Protein AF-M9REQ7-F1 (afdb_monomer)

Sequence (170 aa):
MMWPSYPINLADNTARPDNSTAQFMAQAIPFERINAVNGWALTPSQIAQNYDVAANKTHAKAPLVASEIGCYLSHIAAWTRIANGDAAGGFVFEDDFLADDTSGATLADLNVAQSDWDMVKLFSFDQSPKAVFETTHGTKRLVVPYRVPTCLIGYGMTKQAAQKLLYSCA

Organism: NCBI:txid391616

Mean predicted aligned error: 4.23 Å

pLDDT: mean 91.57, std 6.37, range [62.41, 98.5]

Nearest PDB structures (foldseek):
  8xlz-assembly1_B  TM=6.627E-01  e=7.578E-09  Aggregatibacter actinomycetemcomitans NUM4039
  8xgx-assembly1_A  TM=6.618E-01  e=2.172E-08  Aggregatibacter actinomycetemcomitans NUM4039
  8xkd-assembly1_B  TM=6.447E-01  e=3.223E-08  Aggregatibacter actinomycetemcomitans NUM4039
  8xc8-assembly1_B  TM=6.600E-01  e=3.929E-07  Aggregatibacter actinomycetemcomitans NUM4039
  4zdq-assembly5_A  TM=3.373E-01  e=9.277E-01  Burkholderia thailandensis E264

Secondary structure (DSSP, 8-state):
-PPPEEEEEETT--HHHHHHHHHHHHTT--B--EEE--GGG--HHHHHHH--HHHHHHHSSSPPPHHHHHHHHHHHHHHHHHHHSSSSEEEEE-TT----TTHHHHHHHH-S--SS-SEEES--S-SS--EEEEEEETTEEEEEESSPPS--SEEEEEHHHHHHHHHHH-

Radius of gyration: 16.5 Å; Cα contacts (8 Å, |Δi|>4)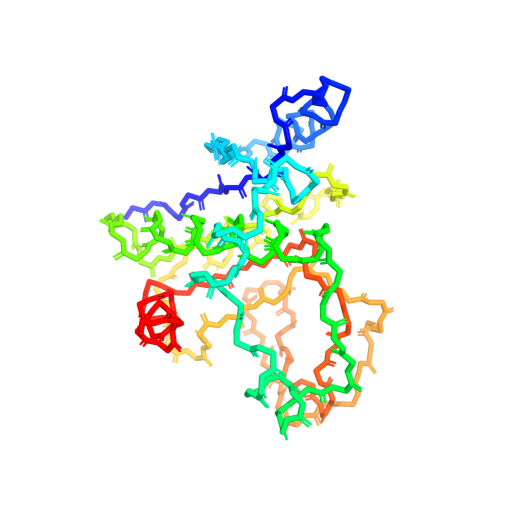: 253; chains: 1; bounding box: 42×36×41 Å

InterPro domains:
  IPR002654 Glycosyl transferase, family 25 [PF01755] (4-166)
  IPR002654 Glycosyl transferase, family 25 [cd06532] (8-114)

Structure (mmCIF, N/CA/C/O backbone):
data_AF-M9REQ7-F1
#
_entry.id   AF-M9REQ7-F1
#
loop_
_atom_site.group_PDB
_atom_site.id
_atom_site.type_symbol
_atom_site.label_atom_id
_atom_site.label_alt_id
_atom_site.label_comp_id
_atom_site.label_asym_id
_atom_site.label_entity_id
_atom_site.label_seq_id
_atom_site.pdbx_PDB_ins_code
_atom_site.Cartn_x
_atom_site.Cartn_y
_atom_site.Cartn_z
_atom_site.occupancy
_atom_site.B_iso_or_equiv
_atom_site.auth_seq_id
_atom_site.auth_comp_id
_atom_site.auth_asym_id
_atom_site.auth_atom_id
_atom_site.pdbx_PDB_model_num
ATOM 1 N N . MET A 1 1 ? -2.287 -7.645 -17.450 1.00 69.06 1 MET A N 1
ATOM 2 C CA . MET A 1 1 ? -2.635 -6.216 -17.291 1.00 69.06 1 MET A CA 1
ATOM 3 C C . MET A 1 1 ? -1.598 -5.562 -16.399 1.00 69.06 1 MET A C 1
ATOM 5 O O . MET A 1 1 ? -1.016 -6.268 -15.582 1.00 69.06 1 MET A O 1
ATOM 9 N N . MET A 1 2 ? -1.364 -4.262 -16.571 1.00 88.94 2 MET A N 1
ATOM 10 C CA . MET A 1 2 ? -0.498 -3.481 -15.686 1.00 88.94 2 MET A CA 1
ATOM 11 C C . MET A 1 2 ? -1.122 -3.369 -14.289 1.00 88.94 2 MET A C 1
ATOM 13 O O . MET A 1 2 ? -2.343 -3.279 -14.168 1.00 88.94 2 MET A O 1
ATOM 17 N N . TRP A 1 3 ? -0.294 -3.411 -13.251 1.00 95.06 3 TRP A N 1
ATOM 18 C CA . TRP A 1 3 ? -0.695 -3.212 -11.866 1.00 95.06 3 TRP A CA 1
ATOM 19 C C . TRP A 1 3 ? -1.178 -1.764 -11.682 1.00 95.06 3 TRP A C 1
ATOM 21 O O . TRP A 1 3 ? -0.460 -0.838 -12.067 1.00 95.06 3 TRP A O 1
ATOM 31 N N . PRO A 1 4 ? -2.385 -1.543 -11.132 1.00 96.50 4 PRO A N 1
ATOM 32 C CA . PRO A 1 4 ? -2.877 -0.208 -10.816 1.00 96.50 4 PRO A CA 1
ATOM 33 C C . PRO A 1 4 ? -2.115 0.406 -9.636 1.00 96.50 4 PRO A C 1
ATOM 35 O O . PRO A 1 4 ? -1.671 -0.305 -8.732 1.00 96.50 4 PRO A O 1
ATOM 38 N N . SER A 1 5 ? -2.021 1.736 -9.629 1.00 97.25 5 SER A N 1
ATOM 39 C CA . SER A 1 5 ? -1.474 2.523 -8.519 1.00 97.25 5 SER A CA 1
ATOM 40 C C . SER A 1 5 ? -2.590 3.278 -7.802 1.00 97.25 5 SER A C 1
ATOM 42 O O . SER A 1 5 ? -3.386 3.963 -8.445 1.00 97.25 5 SER A O 1
ATOM 44 N N . TYR A 1 6 ? -2.628 3.181 -6.476 1.00 97.44 6 TYR A N 1
ATOM 45 C CA . TYR A 1 6 ? -3.688 3.724 -5.632 1.00 97.44 6 TYR A CA 1
ATOM 46 C C . TYR A 1 6 ? -3.137 4.715 -4.598 1.00 97.44 6 TYR A C 1
ATOM 48 O O . TYR A 1 6 ? -2.741 4.294 -3.507 1.00 97.44 6 TYR A O 1
ATOM 56 N N . PRO A 1 7 ? -3.107 6.028 -4.886 1.00 95.94 7 PRO A N 1
ATOM 57 C CA . PRO A 1 7 ? -2.925 7.018 -3.837 1.00 95.94 7 PRO A CA 1
ATOM 58 C C . PRO A 1 7 ? -4.135 7.079 -2.912 1.00 95.94 7 PRO A C 1
ATOM 60 O O . PRO A 1 7 ? -5.284 7.132 -3.360 1.00 95.94 7 PRO A O 1
ATOM 63 N N . ILE A 1 8 ? -3.857 7.110 -1.617 1.00 95.69 8 ILE A N 1
ATOM 64 C CA . ILE A 1 8 ? -4.824 7.279 -0.542 1.00 95.69 8 ILE A CA 1
ATOM 65 C C . ILE A 1 8 ? -4.763 8.739 -0.098 1.00 95.69 8 ILE A C 1
ATOM 67 O O . ILE A 1 8 ? -3.771 9.171 0.478 1.00 95.69 8 ILE A O 1
ATOM 71 N N . ASN A 1 9 ? -5.835 9.499 -0.334 1.00 92.81 9 ASN A N 1
ATOM 72 C CA . ASN A 1 9 ? -5.937 10.889 0.120 1.00 92.81 9 ASN A CA 1
ATOM 73 C C . ASN A 1 9 ? -7.294 11.143 0.783 1.00 92.81 9 ASN A C 1
ATOM 75 O O . ASN A 1 9 ? -8.332 10.695 0.281 1.00 92.81 9 ASN A O 1
ATOM 79 N N . LEU A 1 10 ? -7.310 11.931 1.860 1.00 89.81 10 LEU A N 1
ATOM 80 C CA . LEU A 1 10 ? -8.560 12.445 2.429 1.00 89.81 10 LEU A CA 1
ATOM 81 C C . LEU A 1 10 ? -9.265 13.355 1.419 1.00 89.81 10 LEU A C 1
ATOM 83 O O . LEU A 1 10 ? -8.626 14.194 0.791 1.00 89.81 10 LEU A O 1
ATOM 87 N N . ALA A 1 11 ? -10.585 13.208 1.278 1.00 84.00 11 ALA A N 1
ATOM 88 C CA . ALA A 1 11 ? -11.374 14.017 0.344 1.00 84.00 11 ALA A CA 1
ATOM 89 C C . ALA A 1 11 ? -11.321 15.520 0.671 1.00 84.00 11 ALA A C 1
ATOM 91 O O . ALA A 1 11 ? -11.256 16.343 -0.237 1.00 84.00 11 ALA A O 1
ATOM 92 N N . ASP A 1 12 ? -11.286 15.857 1.961 1.00 79.44 12 ASP A N 1
ATOM 93 C CA . ASP A 1 12 ? -11.314 17.242 2.442 1.00 79.44 12 ASP A CA 1
ATOM 94 C C . ASP A 1 12 ? -9.933 17.919 2.412 1.00 79.44 12 ASP A C 1
ATOM 96 O O . ASP A 1 12 ? -9.810 19.107 2.710 1.00 79.44 12 ASP A O 1
ATOM 100 N N . ASN A 1 13 ? -8.876 17.180 2.064 1.00 76.25 13 ASN A N 1
ATOM 101 C CA . ASN A 1 13 ? -7.540 17.732 1.917 1.00 76.25 13 ASN A CA 1
ATOM 102 C C . ASN A 1 13 ? -7.268 17.974 0.436 1.00 76.25 13 ASN A C 1
ATOM 104 O O . ASN A 1 13 ? -6.964 17.031 -0.279 1.00 76.25 13 ASN A O 1
ATOM 108 N N . THR A 1 14 ? -7.384 19.217 -0.029 1.00 70.56 14 THR A N 1
ATOM 109 C CA . THR A 1 14 ? -7.223 19.552 -1.455 1.00 70.56 14 THR A CA 1
ATOM 110 C C . THR A 1 14 ? -5.770 19.784 -1.870 1.00 70.56 14 THR A C 1
ATOM 112 O O . THR A 1 14 ? -5.419 19.488 -3.005 1.00 70.56 14 THR A O 1
ATOM 115 N N . ALA A 1 15 ? -4.895 20.225 -0.959 1.00 70.50 15 ALA A N 1
ATOM 116 C CA . ALA A 1 15 ? -3.494 20.522 -1.278 1.00 70.50 15 ALA A CA 1
ATOM 117 C C . ALA A 1 15 ? -2.623 19.263 -1.460 1.00 70.50 15 ALA A C 1
ATOM 119 O O . ALA A 1 15 ? -1.670 19.266 -2.236 1.00 70.50 15 ALA A O 1
ATOM 120 N N . ARG A 1 16 ? -2.922 18.171 -0.743 1.00 69.38 16 ARG A N 1
ATOM 121 C CA . ARG A 1 16 ? -2.146 16.921 -0.846 1.00 69.38 16 ARG A CA 1
ATOM 122 C C . ARG A 1 16 ? -2.398 16.118 -2.134 1.00 69.38 16 ARG A C 1
ATOM 124 O O . ARG A 1 16 ? -1.421 15.641 -2.707 1.00 69.38 16 ARG A O 1
ATOM 131 N N . PRO A 1 17 ? -3.637 16.006 -2.649 1.00 69.44 17 PRO A N 1
ATOM 132 C CA . PRO A 1 17 ? -3.915 15.434 -3.962 1.00 69.44 17 PRO A CA 1
ATOM 133 C C . PRO A 1 17 ? -3.167 16.122 -5.103 1.00 69.44 17 PRO A C 1
ATOM 135 O O . PRO A 1 17 ? -2.741 15.425 -6.022 1.00 69.44 17 PRO A O 1
ATOM 138 N N . ASP A 1 18 ? -2.961 17.443 -5.039 1.00 80.38 18 ASP A N 1
ATOM 139 C CA . ASP A 1 18 ? -2.180 18.172 -6.048 1.00 80.38 18 ASP A CA 1
ATOM 140 C C . ASP A 1 18 ? -0.719 17.699 -6.059 1.00 80.38 18 ASP A C 1
ATOM 142 O O . ASP A 1 18 ? -0.167 17.427 -7.127 1.00 80.38 18 ASP A O 1
ATOM 146 N N . ASN A 1 19 ? -0.114 17.500 -4.879 1.00 83.81 19 ASN A N 1
ATOM 147 C CA . ASN A 1 19 ? 1.228 16.922 -4.762 1.00 83.81 19 ASN A CA 1
ATOM 148 C C . ASN A 1 19 ? 1.270 15.485 -5.295 1.00 83.81 19 ASN A C 1
ATOM 150 O O . ASN A 1 19 ? 2.074 15.192 -6.175 1.00 83.81 19 ASN A O 1
ATOM 154 N N . SER A 1 20 ? 0.389 14.595 -4.818 1.00 86.25 20 SER A N 1
ATOM 155 C CA . SER A 1 20 ? 0.352 13.203 -5.289 1.00 86.25 20 SER A CA 1
ATOM 156 C C . SER A 1 20 ? 0.182 13.131 -6.811 1.00 86.25 20 SER A C 1
ATOM 158 O O . SER A 1 20 ? 0.912 12.407 -7.484 1.00 86.25 20 SER A O 1
ATOM 160 N N . THR A 1 21 ? -0.733 13.928 -7.367 1.00 88.38 21 THR A N 1
ATOM 161 C CA . THR A 1 21 ? -0.980 14.001 -8.812 1.00 88.38 21 THR A CA 1
ATOM 162 C C . THR A 1 21 ? 0.266 14.457 -9.562 1.00 88.38 21 THR A C 1
ATOM 164 O O . THR A 1 21 ? 0.660 13.804 -10.527 1.00 88.38 21 THR A O 1
ATOM 167 N N . ALA A 1 22 ? 0.926 15.525 -9.105 1.00 90.50 22 ALA A N 1
ATOM 168 C CA . ALA A 1 22 ? 2.156 16.016 -9.720 1.00 90.50 22 ALA A CA 1
ATOM 169 C C . ALA A 1 22 ? 3.266 14.950 -9.723 1.00 90.50 22 ALA A C 1
ATOM 171 O O . ALA A 1 22 ? 3.909 14.749 -10.753 1.00 90.50 22 ALA A O 1
ATOM 172 N N . GLN A 1 23 ? 3.439 14.224 -8.613 1.00 93.19 23 GLN A N 1
ATOM 173 C CA . GLN A 1 23 ? 4.421 13.142 -8.484 1.00 93.19 23 GLN A CA 1
ATOM 174 C C . GLN A 1 23 ? 4.159 12.004 -9.485 1.00 93.19 23 GLN A C 1
ATOM 176 O O . GLN A 1 23 ? 5.070 11.583 -10.199 1.00 93.19 23 GLN A O 1
ATOM 181 N N . PHE A 1 24 ? 2.913 11.528 -9.600 1.00 92.75 24 PHE A N 1
ATOM 182 C CA . PHE A 1 24 ? 2.575 10.477 -10.569 1.00 92.75 24 PHE A CA 1
ATOM 183 C C . PHE A 1 24 ? 2.705 10.948 -12.018 1.00 92.75 24 PHE A C 1
ATOM 185 O O . PHE A 1 24 ? 3.225 10.209 -12.857 1.00 92.75 24 PHE A O 1
ATOM 192 N N . MET A 1 25 ? 2.262 12.173 -12.321 1.00 92.25 25 MET A N 1
ATOM 193 C CA . MET A 1 25 ? 2.347 12.738 -13.669 1.00 92.25 25 MET A CA 1
ATOM 194 C C . MET A 1 25 ? 3.796 12.917 -14.121 1.00 92.25 25 MET A C 1
ATOM 196 O O . MET A 1 25 ? 4.115 12.561 -15.254 1.00 92.25 25 MET A O 1
ATOM 200 N N . ALA A 1 26 ? 4.680 13.403 -13.242 1.00 92.69 26 ALA A N 1
ATOM 201 C CA . ALA A 1 26 ? 6.105 13.562 -13.537 1.00 92.69 26 ALA A CA 1
ATOM 202 C C . ALA A 1 26 ? 6.7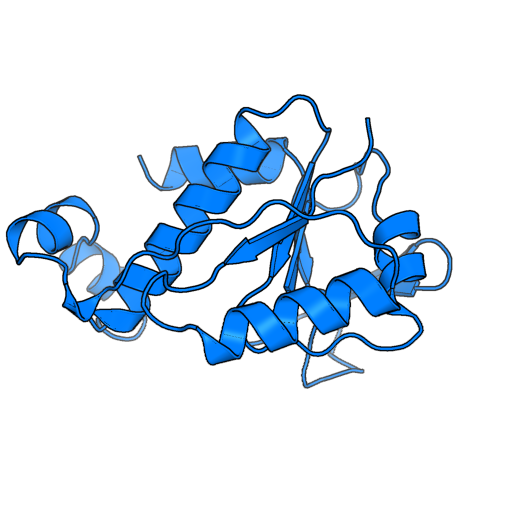82 12.235 -13.924 1.00 92.69 26 ALA A C 1
ATOM 204 O O . ALA A 1 26 ? 7.719 12.229 -14.716 1.00 92.69 26 ALA A O 1
ATOM 205 N N . GLN A 1 27 ? 6.273 11.115 -13.407 1.00 92.62 27 GLN A N 1
ATOM 206 C CA . GLN A 1 27 ? 6.801 9.770 -13.647 1.00 92.62 27 GLN A CA 1
ATOM 207 C C . GLN A 1 27 ? 5.981 8.961 -14.668 1.00 92.62 27 GLN A C 1
ATOM 209 O O . GLN A 1 27 ? 6.250 7.778 -14.867 1.00 92.62 27 GLN A O 1
ATOM 214 N N . ALA A 1 28 ? 4.972 9.575 -15.303 1.00 91.25 28 ALA A N 1
ATOM 215 C CA . ALA A 1 28 ? 4.035 8.922 -16.223 1.00 91.25 28 ALA A CA 1
ATOM 216 C C . ALA A 1 28 ? 3.363 7.655 -15.646 1.00 91.25 28 ALA A C 1
ATOM 218 O O . ALA A 1 28 ? 3.072 6.699 -16.369 1.00 91.25 28 ALA A O 1
ATOM 219 N N . ILE A 1 29 ? 3.102 7.644 -14.338 1.00 90.50 29 ILE A N 1
ATOM 220 C CA . ILE A 1 29 ? 2.463 6.522 -13.648 1.00 90.50 29 ILE A CA 1
ATOM 221 C C . ILE A 1 29 ? 0.942 6.743 -13.666 1.00 90.50 29 ILE A C 1
ATOM 223 O O . ILE A 1 29 ? 0.465 7.722 -13.089 1.00 90.50 29 ILE A O 1
ATOM 227 N N . PRO A 1 30 ? 0.143 5.852 -14.280 1.00 92.06 30 PRO A N 1
ATOM 228 C CA . PRO A 1 30 ? -1.307 5.932 -14.170 1.00 92.06 30 PRO A CA 1
ATOM 229 C C . PRO A 1 30 ? -1.754 5.555 -12.756 1.00 92.06 30 PRO A C 1
ATOM 231 O O . PRO A 1 30 ? -1.222 4.618 -12.155 1.00 92.06 30 PRO A O 1
ATOM 234 N N . PHE A 1 31 ? -2.758 6.261 -12.240 1.00 94.62 31 PHE A N 1
ATOM 235 C CA . PHE A 1 31 ? -3.259 6.051 -10.888 1.00 94.62 31 PHE A CA 1
ATOM 236 C C . PHE A 1 31 ? -4.778 6.225 -10.793 1.00 94.62 31 PHE A C 1
ATOM 238 O O . PHE A 1 31 ? -5.391 6.945 -11.580 1.00 94.62 31 PHE A O 1
ATOM 245 N N . GLU A 1 32 ? -5.375 5.578 -9.795 1.00 95.06 32 GLU A N 1
ATOM 246 C CA . GLU A 1 32 ? -6.769 5.762 -9.393 1.00 95.06 32 GLU A CA 1
ATOM 247 C C . GLU A 1 32 ? -6.808 6.125 -7.908 1.00 95.06 32 GLU A C 1
ATOM 249 O O . GLU A 1 32 ? -6.290 5.401 -7.063 1.00 95.06 32 GLU A O 1
ATOM 254 N N . ARG A 1 33 ? -7.426 7.254 -7.559 1.00 94.62 33 ARG A N 1
ATOM 255 C CA . ARG A 1 33 ? -7.459 7.712 -6.167 1.00 94.62 33 ARG A CA 1
ATOM 256 C C . ARG A 1 33 ? -8.406 6.872 -5.309 1.00 94.62 33 ARG A C 1
ATOM 258 O O . ARG A 1 33 ? -9.561 6.652 -5.671 1.00 94.62 33 ARG A O 1
ATOM 265 N N . ILE A 1 34 ? -7.947 6.516 -4.113 1.00 95.81 34 ILE A N 1
ATOM 266 C CA . ILE A 1 34 ? -8.771 5.999 -3.021 1.00 95.81 34 ILE A CA 1
ATOM 267 C C . ILE A 1 34 ? -9.128 7.158 -2.091 1.00 95.81 34 ILE A C 1
ATOM 269 O O . ILE A 1 34 ? -8.256 7.865 -1.583 1.00 95.81 34 ILE A O 1
ATOM 273 N N . ASN A 1 35 ? -10.429 7.349 -1.856 1.00 95.12 35 ASN A N 1
ATOM 274 C CA . ASN A 1 35 ? -10.902 8.249 -0.809 1.00 95.12 35 ASN A CA 1
ATOM 275 C C . ASN A 1 35 ? -10.520 7.656 0.549 1.00 95.12 35 ASN A C 1
ATOM 277 O O . ASN A 1 35 ? -11.067 6.627 0.945 1.00 95.12 35 ASN A O 1
ATOM 281 N N . ALA A 1 36 ? -9.586 8.299 1.244 1.00 95.25 36 ALA A N 1
ATOM 282 C CA . ALA A 1 36 ? -9.185 7.879 2.575 1.00 95.25 36 ALA A CA 1
ATOM 283 C C . ALA A 1 36 ? -10.334 8.055 3.578 1.00 95.25 36 ALA A C 1
ATOM 285 O O . ALA A 1 36 ? -11.165 8.962 3.463 1.00 95.25 36 ALA A O 1
ATOM 286 N N . VAL A 1 37 ? -10.348 7.199 4.593 1.00 95.94 37 VAL A N 1
ATOM 287 C CA . VAL A 1 37 ? -11.276 7.261 5.717 1.00 95.94 37 VAL A CA 1
ATOM 288 C C . VAL A 1 37 ? -10.764 8.286 6.724 1.00 95.94 37 VAL A C 1
ATOM 290 O O . VAL A 1 37 ? -9.710 8.108 7.336 1.00 95.94 37 VAL A O 1
ATOM 293 N N . ASN A 1 38 ? -11.531 9.357 6.935 1.00 96.00 38 ASN A N 1
ATOM 294 C CA . ASN A 1 38 ? -11.246 10.304 8.007 1.00 96.00 38 ASN A CA 1
ATOM 295 C C . ASN A 1 38 ? -11.569 9.664 9.361 1.00 96.00 38 ASN A C 1
ATOM 297 O O . ASN A 1 38 ? -12.724 9.621 9.781 1.00 96.00 38 ASN A O 1
ATOM 301 N N . GLY A 1 39 ? -10.534 9.198 10.056 1.00 95.62 39 GLY A N 1
ATOM 302 C CA . GLY A 1 39 ? -10.662 8.568 11.366 1.00 95.62 39 GLY A CA 1
ATOM 303 C C . GLY A 1 39 ? -11.393 9.422 12.406 1.00 95.62 39 GLY A C 1
ATOM 304 O O . GLY A 1 39 ? -12.158 8.894 13.206 1.00 95.62 39 GLY A O 1
ATOM 305 N N . TRP A 1 40 ? -11.229 10.748 12.359 1.00 95.06 40 TRP A N 1
ATOM 306 C CA . TRP A 1 40 ? -11.897 11.683 13.274 1.00 95.06 40 TRP A CA 1
ATOM 307 C C . TRP A 1 40 ? -13.394 11.849 13.002 1.00 95.06 40 TRP A C 1
ATOM 309 O O . TRP A 1 40 ? -14.122 12.318 13.872 1.00 95.06 40 TRP A O 1
ATOM 319 N N . ALA A 1 41 ? -13.849 11.472 11.806 1.00 95.94 41 ALA A N 1
ATOM 320 C CA . ALA A 1 41 ? -15.257 11.494 11.433 1.00 95.94 41 ALA A CA 1
ATOM 321 C C . ALA A 1 41 ? -15.977 10.172 11.759 1.00 95.94 41 ALA A C 1
ATOM 323 O O . ALA A 1 41 ? -17.191 10.085 11.576 1.00 95.94 41 ALA A O 1
ATOM 324 N N . LEU A 1 42 ? -15.256 9.144 12.229 1.00 96.19 42 LEU A N 1
ATOM 325 C CA . LEU A 1 42 ? -15.856 7.868 12.606 1.00 96.19 42 LEU A CA 1
ATOM 326 C C . LEU A 1 42 ? -16.658 8.005 13.899 1.00 96.19 42 LEU A C 1
ATOM 328 O O . LEU A 1 42 ? -16.182 8.528 14.908 1.00 96.19 42 LEU A O 1
ATOM 332 N N . THR A 1 43 ? -17.874 7.469 13.895 1.00 96.81 43 THR A N 1
ATOM 333 C CA . THR A 1 43 ? -18.673 7.349 15.112 1.00 96.81 43 THR A CA 1
ATOM 334 C C . THR A 1 43 ? -18.091 6.272 16.039 1.00 96.81 43 THR A C 1
ATOM 336 O O . THR A 1 43 ? -17.412 5.345 15.581 1.00 96.81 43 THR A O 1
ATOM 339 N N . PRO A 1 44 ? -18.417 6.298 17.345 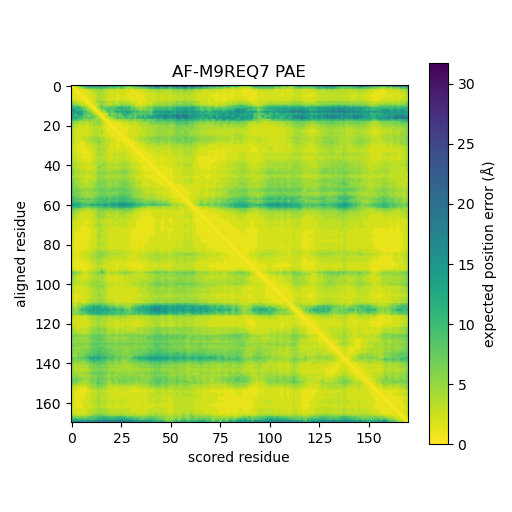1.00 95.00 44 PRO A N 1
ATOM 340 C CA . PRO A 1 44 ? -18.017 5.233 18.263 1.00 95.00 44 PRO A CA 1
ATOM 341 C C . PRO A 1 44 ? -18.462 3.832 17.815 1.00 95.00 44 PRO A C 1
ATOM 343 O O . PRO A 1 44 ? -17.731 2.865 18.019 1.00 95.00 44 PRO A O 1
ATOM 346 N N . SER A 1 45 ? -19.632 3.710 17.176 1.00 95.12 45 SER A N 1
ATOM 347 C CA . SER A 1 45 ? -20.115 2.426 16.654 1.00 95.12 45 SER A CA 1
ATOM 348 C C . SER A 1 45 ? -19.303 1.941 15.454 1.00 95.12 45 SER A C 1
ATOM 350 O O . SER A 1 45 ? -18.994 0.756 15.385 1.00 95.12 45 SER A O 1
ATOM 352 N N . GLN A 1 46 ? -18.905 2.835 14.544 1.00 95.62 46 GLN A N 1
ATOM 353 C CA . GLN A 1 46 ? -18.026 2.487 13.424 1.00 95.62 46 GLN A CA 1
ATOM 354 C C . GLN A 1 46 ? -16.638 2.066 13.913 1.00 95.62 46 GLN A C 1
ATOM 356 O O . GLN A 1 46 ? -16.084 1.097 13.403 1.00 95.62 46 GLN A O 1
ATOM 361 N N . ILE A 1 47 ? -16.092 2.741 14.929 1.00 94.81 47 ILE A N 1
ATOM 362 C CA . ILE A 1 47 ? -14.828 2.331 15.555 1.00 94.81 47 ILE A CA 1
ATOM 363 C C . ILE A 1 47 ? -14.968 0.929 16.157 1.00 94.81 47 ILE A C 1
ATOM 365 O O . ILE A 1 47 ? -14.174 0.053 15.835 1.00 94.81 47 ILE A O 1
ATOM 369 N N . ALA A 1 48 ? -16.001 0.683 16.968 1.00 92.88 48 ALA A N 1
ATOM 370 C CA . ALA A 1 48 ? -16.209 -0.613 17.617 1.00 92.88 48 ALA A CA 1
ATOM 371 C C . ALA A 1 48 ? -16.413 -1.777 16.628 1.00 92.88 48 ALA A C 1
ATOM 373 O O . ALA A 1 48 ? -16.075 -2.910 16.948 1.00 92.88 48 ALA A O 1
ATOM 374 N N . GLN A 1 49 ? -16.945 -1.508 15.431 1.00 93.38 49 GLN A N 1
ATOM 375 C CA . GLN A 1 49 ? -17.088 -2.507 14.365 1.00 93.38 49 GLN A CA 1
ATOM 376 C C . GLN A 1 49 ? -15.762 -2.887 13.699 1.00 93.38 49 GLN A C 1
ATOM 378 O O . GLN A 1 49 ? -15.657 -3.978 13.155 1.00 93.38 49 GLN A O 1
ATOM 383 N N . ASN A 1 50 ? -14.777 -1.988 13.706 1.00 92.25 50 ASN A N 1
ATOM 384 C CA . ASN A 1 50 ? -13.543 -2.136 12.930 1.00 92.25 50 ASN A CA 1
ATOM 385 C C . ASN A 1 50 ? -12.284 -2.266 13.798 1.00 92.25 50 ASN A C 1
ATOM 387 O O . ASN A 1 50 ? -11.193 -2.475 13.273 1.00 92.25 50 ASN A O 1
ATOM 391 N N . TYR A 1 51 ? -12.406 -2.100 15.115 1.00 93.75 51 TYR A N 1
ATOM 392 C CA . TYR A 1 51 ? -11.276 -2.090 16.031 1.00 93.75 51 TYR A CA 1
ATOM 393 C C . TYR A 1 51 ? -11.599 -2.830 17.331 1.00 93.75 51 TYR A C 1
ATOM 395 O O . TYR A 1 51 ? -12.321 -2.334 18.200 1.00 93.75 51 TYR A O 1
ATOM 403 N N . ASP A 1 52 ? -11.000 -4.012 17.479 1.00 92.50 52 ASP A N 1
ATOM 404 C CA . ASP A 1 52 ? -11.057 -4.797 18.708 1.00 92.50 52 ASP A CA 1
ATOM 405 C C . ASP A 1 52 ? -9.959 -4.349 19.686 1.00 92.50 52 ASP A C 1
ATOM 407 O O . ASP A 1 52 ? -8.780 -4.699 19.581 1.00 92.50 52 ASP A O 1
ATOM 411 N N . VAL A 1 53 ? -10.372 -3.575 20.689 1.00 90.88 53 VAL A N 1
ATOM 412 C CA . VAL A 1 53 ? -9.496 -3.075 21.756 1.00 90.88 53 VAL A CA 1
ATOM 413 C C . VAL A 1 53 ? -8.891 -4.213 22.586 1.00 90.88 53 VAL A C 1
ATOM 415 O O . VAL A 1 53 ? -7.768 -4.078 23.077 1.00 90.88 53 VAL A O 1
ATOM 418 N N . ALA A 1 54 ? -9.619 -5.313 22.793 1.00 91.38 54 ALA A N 1
ATOM 419 C CA . ALA A 1 54 ? -9.142 -6.438 23.588 1.00 91.38 54 ALA A CA 1
ATOM 420 C C . ALA A 1 54 ? -8.052 -7.205 22.831 1.00 91.38 54 ALA A C 1
ATOM 422 O O . ALA A 1 54 ? -6.976 -7.420 23.391 1.00 91.38 54 ALA A O 1
ATOM 423 N N . ALA A 1 55 ? -8.281 -7.512 21.551 1.00 91.44 55 ALA A N 1
ATOM 424 C CA . ALA A 1 55 ? -7.273 -8.125 20.687 1.00 91.44 55 ALA A CA 1
ATOM 425 C C . ALA A 1 55 ? -6.047 -7.214 20.498 1.00 91.44 55 ALA A C 1
ATOM 427 O O . ALA A 1 55 ? -4.902 -7.666 20.527 1.00 91.44 55 ALA A O 1
ATOM 428 N N . ASN A 1 56 ? -6.240 -5.900 20.375 1.00 92.00 56 ASN A N 1
ATOM 429 C C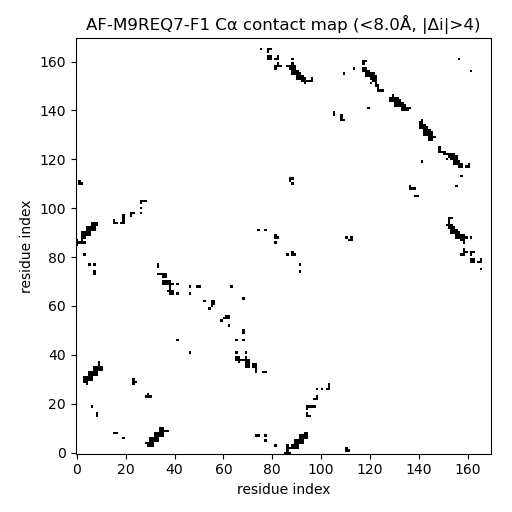A . ASN A 1 56 ? -5.112 -4.979 20.266 1.00 92.00 56 ASN A CA 1
ATOM 430 C C . ASN A 1 56 ? -4.233 -4.984 21.529 1.00 92.00 56 ASN A C 1
ATOM 432 O O . ASN A 1 56 ? -3.012 -4.918 21.428 1.00 92.00 56 ASN A O 1
ATOM 436 N N . LYS A 1 57 ? -4.822 -5.113 22.725 1.00 90.75 57 LYS A N 1
ATOM 437 C CA . LYS A 1 57 ? -4.052 -5.223 23.979 1.00 90.75 57 LYS A CA 1
ATOM 438 C C . LYS A 1 57 ? -3.200 -6.492 24.056 1.00 90.75 57 LYS A C 1
ATOM 440 O O . LYS A 1 57 ? -2.205 -6.485 24.775 1.00 90.75 57 LYS A O 1
ATOM 445 N N . THR A 1 58 ? -3.584 -7.567 23.366 1.00 92.44 58 THR A N 1
ATOM 446 C CA . THR A 1 58 ? -2.825 -8.827 23.350 1.00 92.44 58 THR A CA 1
ATOM 447 C C . THR A 1 58 ? -1.785 -8.873 22.236 1.00 92.44 58 THR A C 1
ATOM 449 O O . THR A 1 58 ? -0.719 -9.453 22.431 1.00 92.44 58 THR A O 1
ATOM 452 N N . HIS A 1 59 ? -2.075 -8.273 21.078 1.00 88.00 59 HIS A N 1
ATOM 453 C CA . HIS A 1 59 ? -1.257 -8.419 19.868 1.00 88.00 59 HIS A CA 1
ATOM 454 C C . HIS A 1 59 ? -0.436 -7.178 19.495 1.00 88.00 59 HIS A C 1
ATOM 456 O O . HIS A 1 59 ? 0.521 -7.296 18.728 1.00 88.00 59 HIS A O 1
ATOM 462 N N . ALA A 1 60 ? -0.764 -6.003 20.034 1.00 86.44 60 ALA A N 1
ATOM 463 C CA . ALA A 1 60 ? -0.101 -4.742 19.720 1.00 86.44 60 ALA A CA 1
ATOM 464 C C . ALA A 1 60 ? 0.436 -4.040 20.976 1.00 86.44 60 ALA A C 1
ATOM 466 O O . ALA A 1 60 ? 0.166 -4.418 22.114 1.00 86.44 60 ALA A O 1
ATOM 467 N N . LYS A 1 61 ? 1.254 -3.002 20.766 1.00 83.75 61 LYS A N 1
ATOM 468 C CA . LYS A 1 61 ? 1.947 -2.295 21.857 1.00 83.75 61 LYS A CA 1
ATOM 469 C C . LYS A 1 61 ? 1.085 -1.238 22.545 1.00 83.75 61 LYS A C 1
ATOM 471 O O . LYS A 1 61 ? 1.267 -0.994 23.734 1.00 83.75 61 LYS A O 1
ATOM 476 N N . ALA A 1 62 ? 0.209 -0.577 21.795 1.00 88.94 62 ALA A N 1
ATOM 477 C CA . ALA A 1 62 ? -0.593 0.545 22.265 1.00 88.94 62 ALA A CA 1
ATOM 478 C C . ALA A 1 62 ? -1.952 0.566 21.553 1.00 88.94 62 ALA A C 1
ATOM 480 O O . ALA A 1 62 ? -2.042 0.061 20.431 1.00 88.94 62 ALA A O 1
ATOM 481 N N . PRO A 1 63 ? -3.005 1.120 22.181 1.00 91.69 63 PRO A N 1
ATOM 482 C CA . PRO A 1 63 ? -4.275 1.356 21.510 1.00 91.69 63 PRO A CA 1
ATOM 483 C C . PRO A 1 63 ? -4.115 2.291 20.313 1.00 91.69 63 PRO A C 1
ATOM 485 O O . PRO A 1 63 ? -3.412 3.293 20.425 1.00 91.69 63 PRO A O 1
ATOM 488 N N . LEU A 1 64 ? -4.810 1.988 19.218 1.00 93.50 64 LEU A N 1
ATOM 489 C CA . LEU A 1 64 ? -4.858 2.875 18.061 1.00 93.50 64 LEU A CA 1
ATOM 490 C C . LEU A 1 64 ? -5.693 4.120 18.365 1.00 93.50 64 LEU A C 1
ATOM 492 O O . LEU A 1 64 ? -6.770 4.030 18.966 1.00 93.50 64 LEU A O 1
ATOM 496 N N . VAL A 1 65 ? -5.218 5.279 17.917 1.00 94.00 65 VAL A N 1
ATOM 497 C CA . VAL A 1 65 ? -6.012 6.513 17.903 1.00 94.00 65 VAL A CA 1
ATOM 498 C C . VAL A 1 65 ? -6.906 6.568 16.662 1.00 94.00 65 VAL A C 1
ATOM 500 O O . VAL A 1 65 ? -6.678 5.868 15.676 1.00 94.00 65 VAL A O 1
ATOM 503 N N . ALA A 1 66 ? -7.921 7.436 16.677 1.00 94.44 66 ALA A N 1
ATOM 504 C CA . ALA A 1 66 ? -8.909 7.534 15.599 1.00 94.44 66 ALA A CA 1
ATOM 505 C C . ALA A 1 66 ? -8.269 7.704 14.208 1.00 94.44 66 ALA A C 1
ATOM 507 O O . ALA A 1 66 ? -8.653 7.015 13.265 1.00 94.44 66 ALA A O 1
ATOM 508 N N . SER A 1 67 ? -7.248 8.560 14.083 1.00 93.62 67 SER A N 1
ATOM 509 C CA . SER A 1 67 ? -6.521 8.757 12.822 1.00 93.62 67 SER A CA 1
ATOM 510 C C . SER A 1 67 ? -5.785 7.506 12.334 1.00 93.62 67 SER A C 1
ATOM 512 O O . SER A 1 67 ? -5.753 7.265 11.132 1.00 93.62 67 SER A O 1
ATOM 514 N N . GLU A 1 68 ? -5.232 6.690 13.235 1.00 94.50 68 GLU A N 1
ATOM 515 C CA . GLU A 1 68 ? -4.562 5.432 12.873 1.00 94.50 68 GLU A CA 1
ATOM 516 C C . GLU A 1 68 ? -5.573 4.383 12.400 1.00 94.50 68 GLU A C 1
ATOM 518 O O . GLU A 1 68 ? -5.317 3.679 11.425 1.00 94.50 68 GLU A O 1
ATOM 523 N N . ILE A 1 69 ? -6.755 4.335 13.024 1.00 95.75 69 ILE A N 1
ATOM 524 C CA . ILE A 1 69 ? -7.866 3.482 12.578 1.00 95.75 69 ILE A CA 1
ATOM 525 C C . ILE A 1 69 ? -8.317 3.897 11.172 1.00 95.75 69 ILE A C 1
ATOM 527 O O . ILE A 1 69 ? -8.436 3.052 10.288 1.00 95.75 69 ILE A O 1
ATOM 531 N N . GLY A 1 70 ? -8.514 5.199 10.933 1.00 96.44 70 GLY A N 1
ATOM 532 C CA . GLY A 1 70 ? -8.854 5.722 9.605 1.00 96.44 70 GLY A CA 1
ATOM 533 C C . GLY A 1 70 ? -7.790 5.406 8.549 1.00 96.44 70 GLY A C 1
ATOM 534 O O . GLY A 1 70 ? -8.122 4.987 7.438 1.00 96.44 70 GLY A O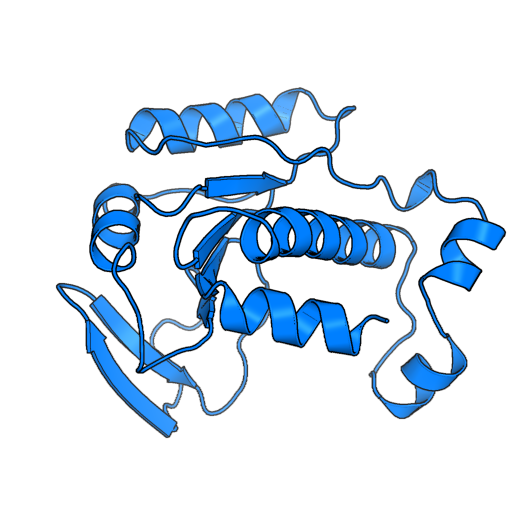 1
ATOM 535 N N . CYS A 1 71 ? -6.508 5.522 8.905 1.00 94.94 71 CYS A N 1
ATOM 536 C CA . CYS A 1 71 ? -5.407 5.119 8.034 1.00 94.94 71 CYS A CA 1
ATOM 537 C C . CYS A 1 71 ? -5.512 3.629 7.673 1.00 94.94 71 CYS A C 1
ATOM 539 O O . CYS A 1 71 ? -5.630 3.290 6.497 1.00 94.94 71 CYS A O 1
ATOM 541 N N . TYR A 1 72 ? -5.608 2.738 8.663 1.00 95.31 72 TYR A N 1
ATOM 542 C CA . TYR A 1 72 ? -5.704 1.297 8.419 1.00 95.31 72 TYR A CA 1
ATOM 543 C C . TYR A 1 72 ? -6.915 0.916 7.550 1.00 95.31 72 TYR A C 1
ATOM 545 O O . TYR A 1 72 ? -6.774 0.171 6.580 1.00 95.31 72 TYR A O 1
ATOM 553 N N . LEU A 1 73 ? -8.087 1.504 7.813 1.00 96.75 73 LEU A N 1
ATOM 554 C CA . LEU A 1 73 ? -9.290 1.307 6.995 1.00 96.75 73 LEU A CA 1
ATOM 555 C C . LEU A 1 73 ? -9.108 1.766 5.540 1.00 96.75 73 LEU A C 1
ATOM 557 O O . LEU A 1 73 ? -9.645 1.151 4.618 1.00 96.75 73 LEU A O 1
ATOM 561 N N . SER A 1 74 ? -8.321 2.817 5.316 1.00 97.44 74 SER A N 1
ATOM 562 C CA . SER A 1 74 ? -7.993 3.286 3.967 1.00 97.44 74 SER A CA 1
ATOM 563 C C . SER A 1 74 ? -7.111 2.286 3.214 1.00 97.44 74 SER A C 1
ATOM 565 O O . SER A 1 74 ? -7.315 2.057 2.021 1.00 97.44 74 SER A O 1
ATOM 567 N N . HIS A 1 75 ? -6.176 1.632 3.910 1.00 97.50 75 HIS A N 1
ATOM 568 C CA . HIS A 1 75 ? -5.378 0.549 3.332 1.00 97.50 75 HIS A CA 1
ATOM 569 C C . HIS A 1 75 ? -6.236 -0.686 3.035 1.00 97.50 75 HIS A C 1
ATOM 571 O O . HIS A 1 75 ? -6.104 -1.247 1.951 1.00 97.50 75 HIS A O 1
ATOM 577 N N . ILE A 1 76 ? -7.185 -1.053 3.907 1.00 97.44 76 ILE A N 1
ATOM 578 C CA . ILE A 1 76 ? -8.163 -2.120 3.622 1.00 97.44 76 ILE A CA 1
ATOM 579 C C . ILE A 1 76 ? -8.953 -1.815 2.342 1.00 97.44 76 ILE A C 1
ATOM 581 O O . ILE A 1 76 ? -9.150 -2.705 1.510 1.00 97.44 76 ILE A O 1
ATOM 585 N N . ALA A 1 77 ? -9.370 -0.562 2.132 1.00 97.81 77 ALA A N 1
ATOM 586 C CA . ALA A 1 77 ? -10.046 -0.158 0.900 1.00 97.81 77 ALA A CA 1
ATOM 587 C C . ALA A 1 77 ? -9.150 -0.349 -0.340 1.00 97.81 77 ALA A C 1
ATOM 589 O O . ALA A 1 77 ? -9.610 -0.879 -1.356 1.00 97.81 77 ALA A O 1
ATOM 590 N N . ALA A 1 78 ? -7.864 0.007 -0.255 1.00 98.31 78 ALA A N 1
ATOM 591 C CA . ALA A 1 78 ? -6.902 -0.231 -1.331 1.00 98.31 78 ALA A CA 1
ATOM 592 C C . ALA A 1 78 ? -6.671 -1.735 -1.583 1.00 98.31 78 ALA A C 1
ATOM 594 O O . ALA A 1 78 ? -6.733 -2.185 -2.728 1.00 98.31 78 ALA A O 1
ATOM 595 N N . TRP A 1 79 ? -6.504 -2.541 -0.530 1.00 98.50 79 TRP A N 1
ATOM 596 C CA . TRP A 1 79 ? -6.384 -4.000 -0.638 1.00 98.50 79 TRP A CA 1
ATOM 597 C C . TRP A 1 79 ? -7.622 -4.617 -1.277 1.00 98.50 79 TRP A C 1
ATOM 599 O O . TRP A 1 79 ? -7.497 -5.502 -2.114 1.00 98.50 79 TRP A O 1
ATOM 609 N N . THR A 1 80 ? -8.811 -4.110 -0.950 1.00 98.19 80 THR A N 1
ATOM 610 C CA . THR A 1 80 ? -10.080 -4.548 -1.549 1.00 98.19 80 THR A CA 1
ATOM 611 C C . THR A 1 80 ? -10.105 -4.301 -3.056 1.00 98.19 80 THR A C 1
ATOM 613 O O . THR A 1 80 ? -10.537 -5.176 -3.808 1.00 98.19 80 THR A O 1
ATOM 616 N N . ARG A 1 81 ? -9.604 -3.150 -3.529 1.00 98.31 81 ARG A N 1
ATOM 617 C CA . ARG A 1 81 ? -9.472 -2.883 -4.972 1.00 98.31 81 ARG A CA 1
ATOM 618 C C . ARG A 1 81 ? -8.490 -3.844 -5.641 1.00 98.31 81 ARG A C 1
ATOM 620 O O . ARG A 1 81 ? -8.824 -4.411 -6.676 1.00 98.31 81 ARG A O 1
ATOM 627 N N . ILE A 1 82 ? -7.330 -4.083 -5.029 1.00 97.81 82 ILE A N 1
ATOM 628 C CA . ILE A 1 82 ? -6.310 -5.005 -5.559 1.00 97.81 82 ILE A CA 1
ATOM 629 C C . ILE A 1 82 ? -6.833 -6.451 -5.597 1.00 97.81 82 ILE A C 1
ATOM 631 O O . ILE A 1 82 ? -6.709 -7.135 -6.609 1.00 97.81 82 ILE A O 1
ATOM 635 N N . ALA A 1 83 ? -7.447 -6.916 -4.509 1.00 97.75 83 ALA A N 1
ATOM 636 C CA . ALA A 1 83 ? -7.938 -8.283 -4.350 1.00 97.75 83 ALA A CA 1
ATOM 637 C C . ALA A 1 83 ? -9.069 -8.640 -5.324 1.00 97.75 83 ALA A C 1
ATOM 639 O O . ALA A 1 83 ? -9.182 -9.799 -5.730 1.00 97.75 83 ALA A O 1
ATOM 640 N N . ASN A 1 84 ? -9.893 -7.656 -5.693 1.00 97.38 84 ASN A N 1
ATOM 641 C CA . ASN A 1 84 ? -11.034 -7.836 -6.590 1.00 97.38 84 ASN A CA 1
ATOM 642 C C . ASN A 1 84 ? -10.741 -7.434 -8.044 1.00 97.38 84 ASN A C 1
ATOM 644 O O . ASN A 1 84 ? -11.525 -7.775 -8.925 1.00 97.38 84 ASN A O 1
ATOM 648 N N . GLY A 1 85 ? -9.637 -6.731 -8.307 1.00 96.00 85 GLY A N 1
ATOM 649 C CA . GLY A 1 85 ? -9.245 -6.304 -9.650 1.00 96.00 85 GLY A CA 1
ATOM 650 C C . GLY A 1 85 ? -8.676 -7.431 -10.519 1.00 96.00 85 GLY A C 1
ATOM 651 O O . GLY A 1 85 ? -8.345 -8.517 -10.038 1.00 96.00 85 GLY A O 1
ATOM 652 N N . ASP A 1 86 ? -8.521 -7.160 -11.815 1.00 95.00 86 ASP A N 1
ATOM 653 C CA . ASP A 1 86 ? -8.039 -8.141 -12.802 1.00 95.00 86 ASP A CA 1
ATOM 654 C C . ASP A 1 86 ? -6.507 -8.262 -12.868 1.00 95.00 86 ASP A C 1
ATOM 656 O O . ASP A 1 86 ? -5.970 -9.227 -13.419 1.00 95.00 86 ASP A O 1
ATOM 660 N N . ALA A 1 87 ? -5.780 -7.282 -12.325 1.00 95.12 87 ALA A N 1
ATOM 661 C CA . ALA A 1 87 ? -4.322 -7.300 -12.289 1.00 95.12 87 ALA A CA 1
ATOM 662 C C . ALA A 1 87 ? -3.784 -8.338 -11.285 1.00 95.12 87 ALA A C 1
ATOM 664 O O . ALA A 1 87 ? -4.458 -8.741 -10.338 1.00 95.12 87 ALA A O 1
ATOM 665 N N . ALA A 1 88 ? -2.531 -8.763 -11.475 1.00 95.62 88 ALA A N 1
ATOM 666 C CA . ALA A 1 88 ? -1.873 -9.725 -10.583 1.00 95.62 88 ALA A CA 1
ATOM 667 C C . ALA A 1 88 ? -1.418 -9.113 -9.239 1.00 95.62 88 ALA A C 1
ATOM 669 O O . ALA A 1 88 ? -0.971 -9.841 -8.352 1.00 95.62 88 ALA A O 1
ATOM 670 N N . GLY A 1 89 ? -1.552 -7.798 -9.076 1.00 96.69 89 GLY A N 1
ATOM 671 C CA . GLY A 1 89 ? -1.181 -7.033 -7.891 1.00 96.69 89 GLY A CA 1
ATOM 672 C C . GLY A 1 89 ? -1.511 -5.556 -8.079 1.00 96.69 89 GLY A C 1
ATOM 673 O O . GLY A 1 89 ? -2.219 -5.200 -9.020 1.00 96.69 89 GLY A O 1
ATOM 674 N N . GLY A 1 90 ? -1.008 -4.710 -7.186 1.00 97.19 90 GLY A N 1
ATOM 675 C CA . GLY A 1 90 ? -1.178 -3.260 -7.240 1.00 97.19 90 GLY A CA 1
ATOM 676 C C . GLY A 1 90 ? -0.191 -2.526 -6.339 1.00 97.19 90 GLY A C 1
ATOM 677 O O . GLY A 1 90 ? 0.463 -3.134 -5.488 1.00 97.19 90 GLY A O 1
ATOM 678 N N . PHE A 1 91 ? -0.101 -1.215 -6.532 1.00 97.94 91 PHE A N 1
ATOM 679 C CA . PHE A 1 91 ? 0.699 -0.310 -5.715 1.00 97.94 91 PHE A CA 1
ATOM 680 C C . PHE A 1 91 ? -0.206 0.604 -4.898 1.00 97.94 91 PHE A C 1
ATOM 682 O O . PHE A 1 91 ? -1.264 1.019 -5.366 1.00 97.94 91 PHE A O 1
ATOM 689 N N . VAL A 1 92 ? 0.213 0.935 -3.684 1.00 98.12 92 VAL A N 1
ATOM 690 C CA . VAL A 1 92 ? -0.518 1.813 -2.769 1.00 98.12 92 VAL A CA 1
ATOM 691 C C . VAL A 1 92 ? 0.439 2.867 -2.237 1.00 98.12 92 VAL A C 1
ATOM 693 O O . VAL A 1 92 ? 1.580 2.545 -1.899 1.00 98.12 92 VAL A O 1
ATOM 696 N N . PHE A 1 93 ? -0.036 4.108 -2.168 1.00 97.06 93 PHE A N 1
ATOM 697 C CA . PHE A 1 93 ? 0.746 5.263 -1.735 1.00 97.06 93 PHE A CA 1
ATOM 698 C C . PHE A 1 93 ? -0.054 6.108 -0.738 1.00 97.06 93 PHE A C 1
ATOM 700 O O . PHE A 1 93 ? -1.234 6.371 -0.967 1.00 97.06 93 PHE A O 1
ATOM 707 N N . GLU A 1 94 ? 0.576 6.540 0.351 1.00 93.50 94 GLU A N 1
ATOM 708 C CA . GLU A 1 94 ? 0.059 7.589 1.238 1.00 93.50 94 GLU A CA 1
ATOM 709 C C . GLU A 1 94 ? 0.182 8.964 0.565 1.00 93.50 94 GLU A C 1
ATOM 711 O O . GLU A 1 94 ? 0.856 9.118 -0.452 1.00 93.50 94 GLU A O 1
ATOM 716 N N . ASP A 1 95 ? -0.487 9.982 1.104 1.00 85.94 95 ASP A N 1
ATOM 717 C CA . ASP A 1 95 ? -0.570 11.304 0.473 1.00 85.94 95 ASP A CA 1
ATOM 718 C C . ASP A 1 95 ? 0.697 12.170 0.591 1.00 85.94 95 ASP A C 1
ATOM 720 O O . ASP A 1 95 ? 0.806 13.206 -0.072 1.00 85.94 95 ASP A O 1
ATOM 724 N N . ASP A 1 96 ? 1.660 11.739 1.400 1.00 87.12 96 ASP A N 1
ATOM 725 C CA . ASP A 1 96 ? 2.926 12.417 1.672 1.00 87.12 96 ASP A CA 1
ATOM 726 C C . ASP A 1 96 ? 4.133 11.796 0.954 1.00 87.12 96 ASP A C 1
ATOM 728 O O . ASP A 1 96 ? 5.275 12.175 1.226 1.00 87.12 96 ASP A O 1
ATOM 732 N N . PHE A 1 97 ? 3.902 10.877 0.013 1.00 91.06 97 PHE A N 1
ATOM 733 C CA . PHE A 1 97 ? 4.990 10.302 -0.767 1.00 91.06 97 PHE A CA 1
ATOM 734 C C . PHE A 1 97 ? 5.682 11.351 -1.652 1.00 91.06 97 PHE A C 1
ATOM 736 O O . PHE A 1 97 ? 5.070 12.296 -2.163 1.00 91.06 97 PHE A O 1
ATOM 743 N N . LEU A 1 98 ? 6.978 11.133 -1.870 1.00 91.81 98 LEU A N 1
ATOM 744 C CA . LEU A 1 98 ? 7.790 11.857 -2.839 1.00 91.81 98 LEU A CA 1
ATOM 745 C C . LEU A 1 98 ? 8.382 10.833 -3.803 1.00 91.81 98 LEU A C 1
ATOM 747 O O . LEU A 1 98 ? 9.042 9.890 -3.364 1.00 91.81 98 LEU A O 1
ATOM 751 N N . ALA A 1 99 ? 8.123 11.003 -5.097 1.00 92.94 99 ALA A N 1
ATOM 752 C CA . ALA A 1 99 ? 8.760 10.205 -6.127 1.00 92.94 99 ALA A CA 1
ATOM 753 C C . ALA A 1 99 ? 10.123 10.807 -6.484 1.00 92.94 99 ALA A C 1
ATOM 755 O O . ALA A 1 99 ? 10.340 12.017 -6.406 1.00 92.94 99 ALA A O 1
ATOM 756 N N . ASP A 1 100 ? 11.029 9.935 -6.902 1.00 91.75 100 ASP A N 1
ATOM 757 C CA . ASP A 1 100 ? 12.273 10.301 -7.567 1.00 91.75 100 ASP A CA 1
ATOM 758 C C . ASP A 1 100 ? 12.229 9.900 -9.048 1.00 91.75 100 ASP A C 1
ATOM 760 O O . ASP A 1 100 ? 11.323 9.189 -9.490 1.00 91.75 100 ASP A O 1
ATOM 764 N N . ASP A 1 101 ? 13.248 10.300 -9.807 1.00 92.56 101 ASP A N 1
ATOM 765 C CA . ASP A 1 101 ? 13.364 10.013 -11.244 1.00 92.56 101 ASP A CA 1
ATOM 766 C C . ASP A 1 101 ? 13.483 8.513 -11.575 1.00 92.56 101 ASP A C 1
ATOM 768 O O . ASP A 1 101 ? 13.445 8.118 -12.740 1.00 92.56 101 ASP A O 1
ATOM 772 N N . THR A 1 102 ? 13.635 7.650 -10.566 1.00 91.06 102 THR A N 1
ATOM 773 C CA . THR A 1 102 ? 13.695 6.195 -10.736 1.00 91.06 102 THR A CA 1
ATOM 774 C C . THR A 1 102 ? 12.368 5.510 -10.425 1.00 91.06 102 THR A C 1
ATOM 776 O O . THR A 1 102 ? 12.235 4.304 -10.653 1.00 91.06 102 THR A O 1
ATOM 779 N N . SER A 1 103 ? 11.382 6.240 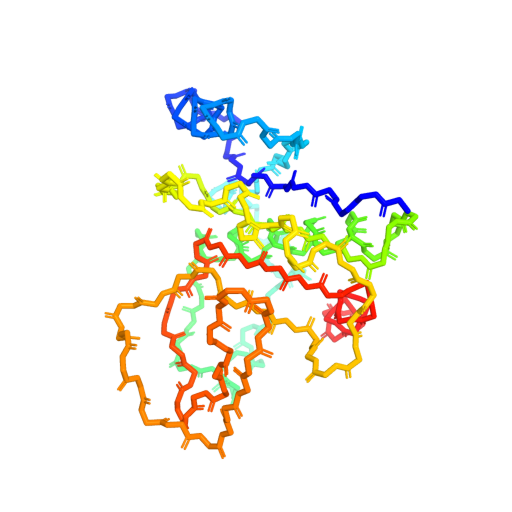-9.903 1.00 92.81 103 SER A N 1
ATOM 780 C CA . SER A 1 103 ? 10.152 5.665 -9.363 1.00 92.81 103 SER A CA 1
ATOM 781 C C . SER A 1 103 ? 9.304 5.012 -10.453 1.00 92.81 103 SER A C 1
ATOM 783 O O . SER A 1 103 ? 8.897 3.863 -10.285 1.00 92.81 103 SER A O 1
ATOM 785 N N . GLY A 1 104 ? 9.124 5.663 -11.609 1.00 92.81 104 GLY A N 1
ATOM 786 C CA . GLY A 1 104 ? 8.388 5.075 -12.738 1.00 92.81 104 GLY A CA 1
ATOM 787 C C . GLY A 1 104 ? 9.009 3.763 -13.235 1.00 92.81 104 GLY A C 1
ATOM 788 O O . GLY A 1 104 ? 8.318 2.750 -13.352 1.00 92.81 104 GLY A O 1
ATOM 789 N N . ALA A 1 105 ? 10.332 3.749 -13.435 1.00 91.19 105 ALA A N 1
ATOM 790 C CA . ALA A 1 105 ? 11.068 2.545 -13.829 1.00 91.19 105 ALA A CA 1
ATOM 791 C C . ALA A 1 105 ? 10.992 1.441 -12.759 1.00 91.19 105 ALA A C 1
ATOM 793 O O . ALA A 1 105 ? 10.824 0.271 -13.087 1.00 91.19 105 ALA A O 1
ATOM 794 N N . THR A 1 106 ? 11.036 1.811 -11.476 1.00 91.88 106 THR A N 1
ATOM 795 C CA . THR A 1 106 ? 10.900 0.863 -10.361 1.00 91.88 106 THR A CA 1
ATOM 796 C C . THR A 1 106 ? 9.537 0.175 -10.374 1.00 91.88 106 THR A C 1
ATOM 798 O O . THR A 1 106 ? 9.464 -1.043 -10.235 1.00 91.88 106 THR A O 1
ATOM 801 N N . LEU A 1 107 ? 8.446 0.925 -10.566 1.00 93.50 107 LEU A N 1
ATOM 802 C CA . LEU A 1 107 ? 7.113 0.321 -10.646 1.00 93.50 107 LEU A CA 1
ATOM 803 C C . LEU A 1 107 ? 6.965 -0.559 -11.888 1.00 93.50 107 LEU A C 1
ATOM 805 O O . LEU A 1 107 ? 6.348 -1.619 -11.804 1.00 93.50 107 LEU A O 1
ATOM 809 N N . ALA A 1 108 ? 7.554 -0.157 -13.017 1.00 91.19 108 ALA A N 1
ATOM 810 C CA . ALA A 1 108 ? 7.567 -0.966 -14.230 1.00 91.19 108 ALA A CA 1
ATOM 811 C C . ALA A 1 108 ? 8.297 -2.306 -14.023 1.00 91.19 108 ALA A C 1
ATOM 813 O O . ALA A 1 108 ? 7.762 -3.340 -14.417 1.00 91.19 108 ALA A O 1
ATOM 814 N N . ASP A 1 109 ? 9.449 -2.306 -13.340 1.00 89.88 109 ASP A N 1
ATOM 815 C CA . ASP A 1 109 ? 10.194 -3.527 -12.996 1.00 89.88 109 ASP A CA 1
ATOM 816 C C . ASP A 1 109 ? 9.358 -4.460 -12.099 1.00 89.88 109 ASP A C 1
ATOM 818 O O . ASP A 1 109 ? 9.357 -5.679 -12.277 1.00 89.88 109 ASP A O 1
ATOM 822 N N . LEU A 1 110 ? 8.613 -3.904 -11.139 1.00 90.69 110 LEU A N 1
ATOM 823 C CA . LEU A 1 110 ? 7.786 -4.673 -10.199 1.00 90.69 110 LEU A CA 1
ATOM 824 C C . LEU A 1 110 ? 6.452 -5.150 -10.803 1.00 90.69 110 LEU A C 1
ATOM 826 O O . LEU A 1 110 ? 5.844 -6.082 -10.275 1.00 90.69 110 LEU A O 1
ATOM 830 N N . ASN A 1 111 ? 6.014 -4.552 -11.913 1.00 89.12 111 ASN A N 1
ATOM 831 C CA . ASN A 1 111 ? 4.762 -4.832 -12.620 1.00 89.12 111 ASN A CA 1
ATOM 832 C C . ASN A 1 111 ? 4.826 -6.121 -13.470 1.00 89.12 111 ASN A C 1
ATOM 834 O O . ASN A 1 111 ? 4.550 -6.145 -14.671 1.00 89.12 111 ASN A O 1
ATOM 838 N N . VAL A 1 112 ? 5.185 -7.228 -12.832 1.00 84.06 112 VAL A N 1
ATOM 839 C CA . VAL A 1 112 ? 5.174 -8.574 -13.413 1.00 84.06 112 VAL A CA 1
ATOM 840 C C . VAL A 1 112 ? 4.534 -9.541 -12.422 1.00 84.06 112 VAL A C 1
ATOM 842 O O . VAL A 1 112 ? 4.296 -9.192 -11.268 1.00 84.06 112 VAL A O 1
ATOM 845 N N . ALA A 1 113 ? 4.179 -10.749 -12.857 1.00 78.56 113 ALA A N 1
ATOM 846 C CA . ALA A 1 1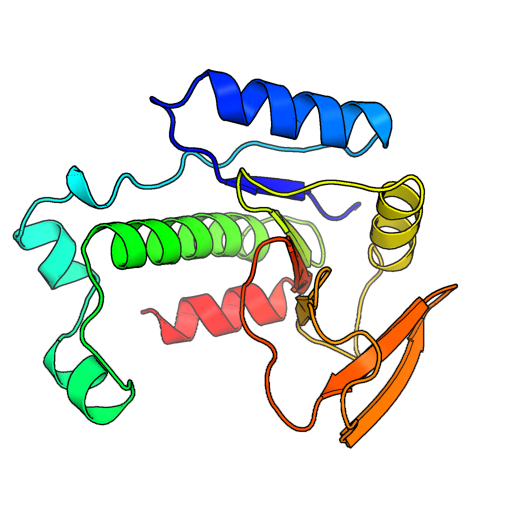13 ? 3.750 -11.776 -11.912 1.00 78.56 113 ALA A CA 1
ATOM 847 C C . ALA A 1 113 ? 4.924 -12.120 -10.980 1.00 78.56 113 ALA A C 1
ATOM 849 O O . ALA A 1 113 ? 6.017 -12.407 -11.459 1.00 78.56 113 ALA A O 1
ATOM 850 N N . GLN A 1 114 ? 4.689 -12.074 -9.669 1.00 81.44 114 GLN A N 1
ATOM 851 C CA . GLN A 1 114 ? 5.715 -12.288 -8.648 1.00 81.44 114 GLN A CA 1
ATOM 852 C C . GLN A 1 114 ? 5.438 -13.595 -7.913 1.00 81.44 114 GLN A C 1
ATOM 854 O O . GLN A 1 114 ? 4.320 -13.814 -7.442 1.00 81.44 114 GLN A O 1
ATOM 859 N N . SER A 1 115 ? 6.451 -14.452 -7.812 1.00 78.88 115 SER A N 1
ATOM 860 C CA . SER A 1 115 ? 6.433 -15.669 -6.987 1.00 78.88 115 SER A CA 1
ATOM 861 C C . SER A 1 115 ? 7.297 -15.551 -5.737 1.00 78.88 115 SER A C 1
ATOM 863 O O . SER A 1 115 ? 7.106 -16.304 -4.785 1.00 78.88 115 SER A O 1
ATOM 865 N N . ASP A 1 116 ? 8.242 -14.613 -5.744 1.00 83.25 116 ASP A N 1
ATOM 866 C CA . ASP A 1 116 ? 9.342 -14.591 -4.777 1.00 83.25 116 ASP A CA 1
ATOM 867 C C . ASP A 1 116 ? 9.031 -13.693 -3.574 1.00 83.25 116 ASP A C 1
ATOM 869 O O . ASP A 1 116 ? 9.691 -13.771 -2.538 1.00 83.25 116 ASP A O 1
ATOM 873 N N . TRP A 1 117 ? 8.012 -12.839 -3.698 1.00 90.44 117 TRP A N 1
ATOM 874 C CA . TRP A 1 117 ? 7.549 -11.944 -2.647 1.00 90.44 117 TRP A CA 1
ATOM 875 C C . TRP A 1 117 ? 6.049 -11.653 -2.775 1.00 90.44 117 TRP A C 1
ATOM 877 O O . TRP A 1 117 ? 5.495 -11.570 -3.868 1.00 90.44 117 TRP A O 1
ATOM 887 N N . ASP A 1 118 ? 5.397 -11.469 -1.626 1.00 93.50 118 ASP A N 1
ATOM 888 C CA . ASP A 1 118 ? 3.976 -11.109 -1.525 1.00 93.50 118 ASP A CA 1
ATOM 889 C C . ASP A 1 118 ? 3.773 -9.581 -1.480 1.00 93.50 118 ASP A C 1
ATOM 891 O O . ASP A 1 118 ? 2.793 -9.053 -2.009 1.00 93.50 118 ASP A O 1
ATOM 895 N N . MET A 1 119 ? 4.707 -8.857 -0.858 1.00 95.00 119 MET A N 1
ATOM 896 C CA . MET A 1 119 ? 4.661 -7.408 -0.674 1.00 95.00 119 MET A CA 1
ATOM 897 C C . MET A 1 119 ? 6.075 -6.820 -0.672 1.00 95.00 119 MET A C 1
ATOM 899 O O . MET A 1 119 ? 6.990 -7.401 -0.089 1.00 95.00 119 MET A O 1
ATOM 903 N N . VAL A 1 120 ? 6.241 -5.645 -1.278 1.00 94.50 120 VAL A N 1
ATOM 904 C CA . VAL A 1 120 ? 7.500 -4.896 -1.324 1.00 94.50 120 VAL A CA 1
ATOM 905 C C . VAL A 1 120 ? 7.265 -3.457 -0.885 1.00 94.50 120 VAL A C 1
ATOM 907 O O . VAL A 1 120 ? 6.403 -2.762 -1.418 1.00 94.50 120 VAL A O 1
ATOM 910 N N . LYS A 1 121 ? 8.036 -2.988 0.097 1.00 95.31 121 LYS A N 1
ATOM 911 C CA . LYS A 1 121 ? 8.043 -1.571 0.471 1.00 95.31 121 LYS A CA 1
ATOM 912 C C . LYS A 1 121 ? 8.858 -0.780 -0.545 1.00 95.31 121 LYS A C 1
ATOM 914 O O . LYS A 1 121 ? 9.956 -1.191 -0.903 1.00 95.31 121 LYS A O 1
ATOM 919 N N . LEU A 1 122 ? 8.342 0.376 -0.943 1.00 94.19 122 LEU A N 1
ATOM 920 C CA . LEU A 1 122 ? 9.011 1.307 -1.856 1.00 94.19 122 LEU A CA 1
ATOM 921 C C . LEU A 1 122 ? 9.823 2.374 -1.107 1.00 94.19 122 LEU A C 1
ATOM 923 O O . LEU A 1 122 ? 10.466 3.212 -1.726 1.00 94.19 122 LEU A O 1
ATOM 927 N N . PHE A 1 123 ? 9.804 2.339 0.230 1.00 92.25 123 PHE A N 1
ATOM 928 C CA . PHE A 1 123 ? 10.509 3.284 1.088 1.00 92.25 123 PHE A CA 1
ATOM 929 C C . PHE A 1 123 ? 11.068 2.612 2.350 1.00 92.25 123 PHE A C 1
ATOM 931 O O . PHE A 1 123 ? 10.416 1.772 2.980 1.00 92.25 123 PHE A O 1
ATOM 938 N N . SER A 1 124 ? 12.268 3.037 2.751 1.00 91.44 124 SER A N 1
ATOM 939 C CA . SER A 1 124 ? 12.884 2.728 4.043 1.00 91.44 124 SER A CA 1
ATOM 940 C C . SER A 1 124 ? 13.823 3.863 4.456 1.00 91.44 124 SER A C 1
ATOM 942 O O . SER A 1 124 ? 14.565 4.384 3.627 1.00 91.44 124 SER A O 1
ATOM 944 N N . PHE A 1 125 ? 13.842 4.222 5.741 1.00 90.94 125 PHE A N 1
ATOM 945 C CA . PHE A 1 125 ? 14.857 5.142 6.273 1.00 90.94 125 PHE A CA 1
ATOM 946 C C . PHE A 1 125 ? 16.249 4.505 6.303 1.00 90.94 125 PHE A C 1
ATOM 948 O O . PHE A 1 125 ? 17.247 5.171 6.046 1.00 90.94 125 PHE A O 1
ATOM 955 N N . ASP A 1 126 ? 16.309 3.209 6.611 1.00 91.81 126 ASP A N 1
ATOM 956 C CA . ASP A 1 126 ? 17.543 2.434 6.567 1.00 91.81 126 ASP A CA 1
ATOM 957 C C . ASP A 1 126 ? 17.684 1.800 5.180 1.00 91.81 126 ASP A C 1
ATOM 959 O O . ASP A 1 126 ? 16.903 0.919 4.808 1.00 91.81 126 ASP A O 1
ATOM 963 N N . GLN A 1 127 ? 18.656 2.288 4.412 1.00 87.81 127 GLN A N 1
ATOM 964 C CA . GLN A 1 127 ? 18.971 1.824 3.056 1.00 87.81 127 GLN A CA 1
ATOM 965 C C . GLN A 1 127 ? 19.922 0.611 3.052 1.00 87.81 127 GLN A C 1
ATOM 967 O O . GLN A 1 127 ? 20.109 -0.039 2.021 1.00 87.81 127 GLN A O 1
ATOM 972 N N . SER A 1 128 ? 20.488 0.263 4.211 1.00 90.75 128 SER A N 1
ATOM 973 C CA . SER A 1 128 ? 21.399 -0.870 4.388 1.00 90.75 128 SER A CA 1
ATOM 974 C C . SER A 1 128 ? 20.994 -1.722 5.597 1.00 90.75 128 SER A C 1
ATOM 976 O O . SER A 1 128 ? 21.831 -1.984 6.469 1.00 90.75 128 SER A O 1
ATOM 978 N N . PRO A 1 129 ? 19.730 -2.189 5.666 1.00 92.62 129 PRO A N 1
ATOM 979 C CA . PRO A 1 129 ? 19.275 -2.966 6.803 1.00 92.62 129 PRO A CA 1
ATOM 980 C C . PRO A 1 129 ? 20.014 -4.298 6.861 1.00 92.62 129 PRO A C 1
ATOM 982 O O . PRO A 1 129 ? 20.372 -4.885 5.838 1.00 92.62 129 PRO A O 1
ATOM 985 N N . LYS A 1 130 ? 20.178 -4.834 8.073 1.00 94.88 130 LYS A N 1
ATOM 986 C CA . LYS A 1 130 ? 20.617 -6.222 8.238 1.00 94.88 130 LYS A CA 1
ATOM 987 C C . LYS A 1 130 ? 19.606 -7.143 7.551 1.00 94.88 130 LYS A C 1
ATOM 989 O O . LYS A 1 130 ? 18.461 -7.222 7.997 1.00 94.88 130 LYS A O 1
ATOM 994 N N . ALA A 1 131 ? 20.031 -7.850 6.512 1.00 94.31 131 ALA A N 1
ATOM 995 C CA . ALA A 1 131 ? 19.177 -8.747 5.750 1.00 94.31 131 ALA A CA 1
ATOM 996 C C . ALA A 1 131 ? 19.166 -10.175 6.302 1.00 94.31 131 ALA A C 1
ATOM 998 O O . ALA A 1 131 ? 20.172 -10.679 6.800 1.00 94.31 131 ALA A O 1
ATOM 999 N N . VAL A 1 132 ? 18.010 -10.824 6.188 1.00 95.62 132 VAL A N 1
ATOM 1000 C CA . VAL A 1 132 ? 17.849 -12.280 6.330 1.00 95.62 132 VAL A CA 1
ATOM 1001 C C . VAL A 1 132 ? 17.963 -12.954 4.964 1.00 95.62 132 VAL A C 1
ATOM 1003 O O . VAL A 1 132 ? 18.484 -14.059 4.864 1.00 95.62 132 VAL A O 1
ATOM 1006 N N . PHE A 1 133 ? 17.499 -12.270 3.918 1.00 92.75 133 PHE A N 1
ATOM 1007 C CA . PHE A 1 133 ? 17.586 -12.696 2.528 1.00 92.75 133 PHE A CA 1
ATOM 1008 C C . PHE A 1 133 ? 17.717 -11.471 1.622 1.00 92.75 133 PHE A C 1
ATOM 1010 O O . PHE A 1 133 ? 17.143 -10.421 1.920 1.00 92.75 133 PHE A O 1
ATOM 1017 N N . GLU A 1 134 ? 18.446 -11.613 0.518 1.00 92.31 134 GLU A N 1
ATOM 1018 C CA . GLU A 1 134 ? 18.584 -10.586 -0.513 1.00 92.31 134 GLU A CA 1
ATOM 1019 C C . GLU A 1 134 ? 18.538 -11.217 -1.903 1.00 92.31 134 GLU A C 1
ATOM 1021 O O . GLU A 1 134 ? 19.046 -12.319 -2.113 1.00 92.31 134 GLU A O 1
ATOM 1026 N N . THR A 1 135 ? 17.951 -10.497 -2.855 1.00 89.62 135 THR A N 1
ATOM 1027 C CA . THR A 1 135 ? 17.964 -10.852 -4.277 1.00 89.62 135 THR A CA 1
ATOM 1028 C C . THR A 1 135 ? 17.989 -9.593 -5.147 1.00 89.62 135 THR A C 1
ATOM 1030 O O . THR A 1 135 ? 17.801 -8.471 -4.664 1.00 89.62 135 THR A O 1
ATOM 1033 N N . THR A 1 136 ? 18.223 -9.770 -6.443 1.00 87.81 136 THR A N 1
ATOM 1034 C CA . THR A 1 136 ? 18.167 -8.703 -7.445 1.00 87.81 136 THR A CA 1
ATOM 1035 C C . THR A 1 136 ? 16.910 -8.862 -8.288 1.00 87.81 136 THR A C 1
ATOM 1037 O O . THR A 1 136 ? 16.631 -9.945 -8.793 1.00 87.81 136 THR A O 1
ATOM 1040 N N . HIS A 1 137 ? 16.173 -7.767 -8.465 1.00 82.88 137 HIS A N 1
ATOM 1041 C CA . HIS A 1 137 ? 14.999 -7.691 -9.329 1.00 82.88 137 HIS A CA 1
ATOM 1042 C C . HIS A 1 137 ? 15.162 -6.515 -10.288 1.00 82.88 137 HIS A C 1
ATOM 1044 O O . HIS A 1 137 ? 15.093 -5.356 -9.875 1.00 82.88 137 HIS A O 1
ATOM 1050 N N . GLY A 1 138 ? 15.440 -6.810 -11.559 1.00 80.31 138 GLY A N 1
ATOM 1051 C CA . GLY A 1 138 ? 15.791 -5.787 -12.545 1.00 80.31 138 GLY A CA 1
ATOM 1052 C C . GLY A 1 138 ? 17.013 -4.982 -12.097 1.00 80.31 138 GLY A C 1
ATOM 1053 O O . GLY A 1 138 ? 18.082 -5.540 -11.846 1.00 80.31 138 GLY A O 1
ATOM 1054 N N . THR A 1 139 ? 16.846 -3.666 -11.969 1.00 81.38 139 THR A N 1
ATOM 1055 C CA . THR A 1 139 ? 17.909 -2.750 -11.509 1.00 81.38 139 THR A CA 1
ATOM 1056 C C . THR A 1 139 ? 17.962 -2.571 -9.989 1.00 81.38 139 THR A C 1
ATOM 1058 O O . THR A 1 139 ? 18.783 -1.805 -9.478 1.00 81.38 139 THR A O 1
ATOM 1061 N N . LYS A 1 140 ? 17.077 -3.243 -9.247 1.00 86.44 140 LYS A N 1
ATOM 1062 C CA . LYS A 1 140 ? 16.857 -3.006 -7.820 1.00 86.44 140 LYS A CA 1
ATOM 1063 C C . LYS A 1 140 ? 17.295 -4.200 -6.981 1.00 86.44 140 LYS A C 1
ATOM 1065 O O . LYS A 1 140 ? 17.280 -5.351 -7.412 1.00 86.44 140 LYS A O 1
ATOM 1070 N N . ARG A 1 141 ? 17.671 -3.909 -5.738 1.00 89.69 141 ARG A N 1
ATOM 1071 C CA . ARG A 1 141 ? 17.955 -4.901 -4.698 1.00 89.69 141 ARG A CA 1
ATOM 1072 C C . ARG A 1 141 ? 16.712 -5.062 -3.832 1.00 89.69 141 ARG A C 1
ATOM 1074 O O . ARG A 1 141 ? 16.247 -4.088 -3.244 1.00 89.69 141 ARG A O 1
ATOM 1081 N N . LEU A 1 142 ? 16.194 -6.283 -3.749 1.00 91.38 142 LEU A N 1
ATOM 1082 C CA . LEU A 1 142 ? 15.118 -6.640 -2.832 1.00 91.38 142 LEU A CA 1
ATOM 1083 C C . LEU A 1 142 ? 15.714 -7.310 -1.601 1.00 91.38 142 LEU A C 1
ATOM 1085 O O . LEU A 1 142 ? 16.591 -8.167 -1.705 1.00 91.38 142 LEU A O 1
ATOM 1089 N N . VAL A 1 143 ? 15.232 -6.908 -0.430 1.00 93.25 143 VAL A N 1
ATOM 1090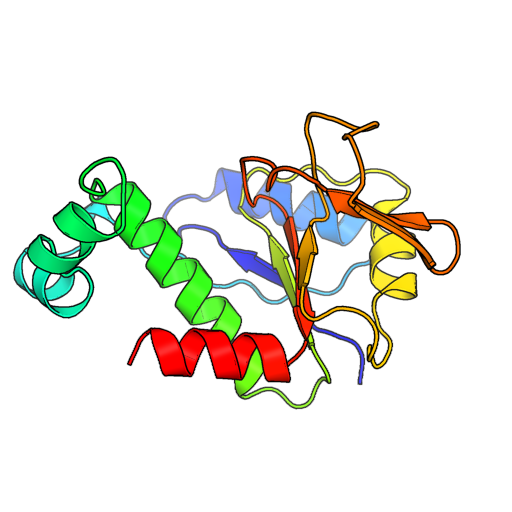 C CA . VAL A 1 143 ? 15.755 -7.362 0.857 1.00 93.25 143 VAL A CA 1
ATOM 1091 C C . VAL A 1 143 ? 14.602 -7.785 1.745 1.00 93.25 143 VAL A C 1
ATOM 1093 O O . VAL A 1 143 ? 13.629 -7.048 1.895 1.00 93.25 143 VAL A O 1
ATOM 1096 N N . VAL A 1 144 ? 14.751 -8.938 2.393 1.00 94.31 144 VAL A N 1
ATOM 1097 C CA . VAL A 1 144 ? 13.955 -9.308 3.563 1.00 94.31 144 VAL A CA 1
ATOM 1098 C C . VAL A 1 144 ? 14.746 -8.875 4.796 1.00 94.31 144 VAL A C 1
ATOM 1100 O O . VAL A 1 144 ? 15.749 -9.512 5.137 1.00 94.31 144 VAL A O 1
ATOM 1103 N N . PRO A 1 145 ? 14.365 -7.772 5.458 1.00 94.44 145 PRO A N 1
ATOM 1104 C CA . PRO A 1 145 ? 15.133 -7.240 6.571 1.00 94.44 145 PRO A CA 1
ATOM 1105 C C . PRO A 1 145 ? 14.905 -8.072 7.837 1.00 94.44 145 PRO A C 1
ATOM 1107 O O . PRO A 1 145 ? 13.815 -8.578 8.090 1.00 94.44 145 PRO A O 1
ATOM 1110 N N . TYR A 1 146 ? 15.930 -8.160 8.685 1.00 94.44 146 TYR A N 1
ATOM 1111 C CA . TYR A 1 146 ? 15.868 -8.833 9.989 1.00 94.44 146 TYR A CA 1
ATOM 1112 C C . TYR A 1 146 ? 14.831 -8.206 10.930 1.00 94.44 146 TYR A C 1
ATOM 1114 O O . TYR A 1 146 ? 14.266 -8.887 11.783 1.00 94.44 146 TYR A O 1
ATOM 1122 N N . ARG A 1 147 ? 14.567 -6.905 10.774 1.00 91.38 147 ARG A N 1
ATOM 1123 C CA . ARG A 1 147 ? 13.473 -6.194 11.441 1.00 91.38 147 ARG A CA 1
ATOM 1124 C C . ARG A 1 147 ? 12.625 -5.492 10.393 1.00 91.38 147 ARG A C 1
ATOM 1126 O O . ARG A 1 147 ? 13.173 -4.797 9.543 1.00 91.38 147 ARG A O 1
ATOM 1133 N N . VAL A 1 148 ? 11.305 -5.638 10.491 1.00 88.25 148 VAL A N 1
ATOM 1134 C CA . VAL A 1 148 ? 10.365 -4.935 9.609 1.00 88.25 148 VAL A CA 1
ATOM 1135 C C . VAL A 1 148 ? 10.575 -3.420 9.765 1.00 88.25 148 VAL A C 1
ATOM 1137 O O . VAL A 1 148 ? 10.481 -2.922 10.891 1.00 88.25 148 VAL A O 1
ATOM 1140 N N . PRO A 1 149 ? 10.884 -2.675 8.687 1.00 89.50 149 PRO A N 1
ATOM 1141 C CA . PRO A 1 149 ? 11.128 -1.243 8.778 1.00 89.50 149 PRO A CA 1
ATOM 1142 C C . PRO A 1 149 ? 9.826 -0.504 9.089 1.00 89.50 149 PRO A C 1
ATOM 1144 O O . PRO A 1 149 ? 8.760 -0.909 8.625 1.00 89.50 149 PRO A O 1
ATOM 1147 N N . THR A 1 150 ? 9.918 0.613 9.809 1.00 88.44 150 THR A N 1
ATOM 1148 C CA . THR A 1 150 ? 8.769 1.492 10.088 1.00 88.44 150 THR A CA 1
ATOM 1149 C C . THR A 1 150 ? 8.254 2.208 8.827 1.00 88.44 150 THR A C 1
ATOM 1151 O O . THR A 1 150 ? 8.947 2.216 7.803 1.00 88.44 150 THR A O 1
ATOM 1154 N N . CYS A 1 151 ? 7.067 2.819 8.926 1.00 88.25 151 CYS A N 1
ATOM 1155 C CA . CYS A 1 151 ? 6.333 3.565 7.886 1.00 88.25 151 CYS A CA 1
ATOM 1156 C C . CYS A 1 151 ? 5.864 2.718 6.693 1.00 88.25 151 CYS A C 1
ATOM 1158 O O . CYS A 1 151 ? 6.499 1.728 6.340 1.00 88.25 151 CYS A O 1
ATOM 1160 N N . LEU A 1 152 ? 4.756 3.092 6.049 1.00 91.62 152 LEU A N 1
ATOM 1161 C CA . LEU A 1 152 ? 4.228 2.371 4.885 1.00 91.62 152 LEU A CA 1
ATOM 1162 C C . LEU A 1 152 ? 3.764 3.319 3.764 1.00 91.62 152 LEU A C 1
ATOM 1164 O O . LEU A 1 152 ? 2.833 3.014 3.028 1.00 91.62 152 LEU A O 1
ATOM 1168 N N . ILE A 1 153 ? 4.511 4.417 3.590 1.00 93.69 153 ILE A N 1
ATOM 1169 C CA . ILE A 1 153 ? 4.235 5.508 2.638 1.00 93.69 153 ILE A CA 1
ATOM 1170 C C . ILE A 1 153 ? 4.004 5.007 1.206 1.00 93.69 153 ILE A C 1
ATOM 1172 O O . ILE A 1 153 ? 3.192 5.562 0.478 1.00 93.69 153 ILE A O 1
ATOM 1176 N N . GLY A 1 154 ? 4.712 3.960 0.777 1.00 96.00 154 GLY A N 1
ATOM 1177 C CA . GLY A 1 154 ? 4.530 3.362 -0.541 1.00 96.00 154 GLY A CA 1
ATOM 1178 C C . GLY A 1 154 ? 4.894 1.885 -0.543 1.00 96.00 154 GLY A C 1
ATOM 1179 O O . GLY A 1 154 ? 5.911 1.487 0.038 1.00 96.00 154 GLY A O 1
ATOM 1180 N N . TYR A 1 155 ? 4.075 1.060 -1.189 1.00 97.12 155 TYR A N 1
ATOM 1181 C CA . TYR A 1 155 ? 4.328 -0.373 -1.331 1.00 97.12 155 TYR A CA 1
ATOM 1182 C C . TYR A 1 155 ? 3.615 -0.974 -2.543 1.00 97.12 155 TYR A C 1
ATOM 1184 O O . TYR A 1 155 ? 2.569 -0.497 -2.974 1.00 97.12 155 TYR A O 1
ATOM 1192 N N . GLY A 1 156 ? 4.184 -2.053 -3.073 1.00 96.56 156 GLY A N 1
ATOM 1193 C CA . GLY A 1 156 ? 3.525 -2.955 -4.012 1.00 96.56 156 GLY A CA 1
ATOM 1194 C C . GLY A 1 156 ? 3.122 -4.247 -3.318 1.00 96.56 156 GLY A C 1
ATOM 1195 O O . GLY A 1 156 ? 3.803 -4.693 -2.393 1.00 96.56 156 GLY A O 1
ATOM 1196 N N . MET A 1 157 ? 2.035 -4.871 -3.760 1.00 97.06 157 MET A N 1
ATOM 1197 C CA . MET A 1 157 ? 1.646 -6.191 -3.270 1.00 97.06 157 MET A CA 1
ATOM 1198 C C . MET A 1 157 ? 0.929 -7.022 -4.324 1.00 97.06 157 MET A C 1
ATOM 1200 O O . MET A 1 157 ? 0.240 -6.491 -5.197 1.00 97.06 157 MET A O 1
ATOM 1204 N N . THR A 1 158 ? 1.060 -8.341 -4.212 1.00 97.00 158 THR A N 1
ATOM 1205 C CA . THR A 1 158 ? 0.344 -9.277 -5.076 1.00 97.00 158 THR A CA 1
ATOM 1206 C C . THR A 1 158 ? -1.145 -9.309 -4.727 1.00 97.00 158 THR A C 1
ATOM 1208 O O . THR A 1 158 ? -1.564 -9.046 -3.595 1.00 97.00 158 THR A O 1
ATOM 1211 N N . LYS A 1 159 ? -1.973 -9.697 -5.700 1.00 96.38 159 LYS A N 1
ATOM 121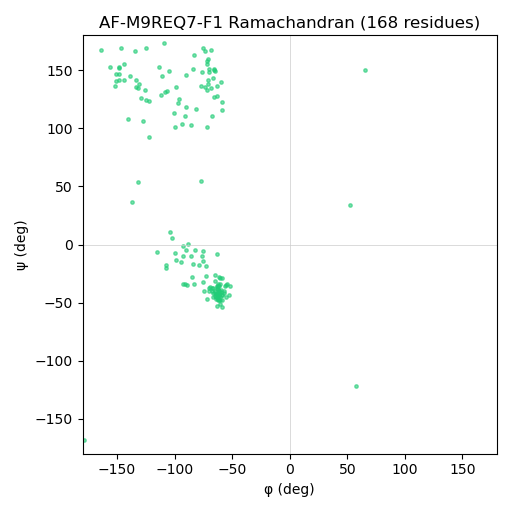2 C CA . LYS A 1 159 ? -3.409 -9.926 -5.500 1.00 96.38 159 LYS A CA 1
ATOM 1213 C C . LYS A 1 159 ? -3.666 -10.972 -4.415 1.00 96.38 159 LYS A C 1
ATOM 1215 O O . LYS A 1 159 ? -4.552 -10.791 -3.585 1.00 96.38 159 LYS A O 1
ATOM 1220 N N . GLN A 1 160 ? -2.863 -12.035 -4.388 1.00 96.19 160 GLN A N 1
ATOM 1221 C CA . GLN A 1 160 ? -2.967 -13.082 -3.372 1.00 96.19 160 GLN A CA 1
ATOM 1222 C C . GLN A 1 160 ? -2.643 -12.546 -1.975 1.00 96.19 160 GLN A C 1
ATOM 1224 O O . GLN A 1 160 ? -3.353 -12.862 -1.025 1.00 96.19 160 GLN A O 1
ATOM 1229 N N . ALA A 1 161 ? -1.617 -11.702 -1.841 1.00 96.75 161 ALA A N 1
ATOM 1230 C CA . ALA A 1 161 ? -1.303 -11.048 -0.576 1.00 96.75 161 ALA A CA 1
ATOM 1231 C C . ALA A 1 161 ? -2.458 -10.155 -0.102 1.00 96.75 161 ALA A C 1
ATOM 1233 O O . ALA A 1 161 ? -2.840 -10.222 1.065 1.00 96.75 161 ALA A O 1
ATOM 1234 N N . ALA A 1 162 ? -3.071 -9.384 -1.007 1.00 97.62 162 ALA A N 1
ATOM 1235 C CA . ALA A 1 162 ? -4.223 -8.546 -0.678 1.00 97.62 162 ALA A CA 1
ATOM 1236 C C . ALA A 1 162 ? -5.412 -9.389 -0.190 1.00 97.62 162 ALA A C 1
ATOM 1238 O O . ALA A 1 162 ? -6.014 -9.076 0.833 1.00 97.62 162 ALA A O 1
ATOM 1239 N N . GLN A 1 163 ? -5.701 -10.508 -0.860 1.00 97.44 163 GLN A N 1
ATOM 1240 C CA . GLN A 1 163 ? -6.746 -11.449 -0.446 1.00 97.44 163 GLN A CA 1
ATOM 1241 C C . GLN A 1 163 ? -6.468 -12.066 0.933 1.00 97.44 163 GLN A C 1
ATOM 1243 O O . GLN A 1 163 ? -7.376 -12.139 1.759 1.00 97.44 163 GLN A O 1
ATOM 1248 N N . LYS A 1 164 ? -5.218 -12.469 1.208 1.00 97.06 164 LYS A N 1
ATOM 1249 C CA . LYS A 1 164 ? -4.808 -12.996 2.521 1.00 97.06 164 LYS A CA 1
ATOM 1250 C C . LYS A 1 164 ? -5.008 -11.958 3.630 1.00 97.06 164 LYS A C 1
ATOM 1252 O O . LYS A 1 164 ? -5.550 -12.303 4.677 1.00 97.06 164 LYS A O 1
ATOM 1257 N N . LEU A 1 165 ? -4.605 -10.702 3.401 1.00 96.12 165 LEU A N 1
ATOM 1258 C CA . LEU A 1 165 ? -4.792 -9.628 4.381 1.00 96.12 165 LEU A CA 1
ATOM 1259 C C . LEU A 1 165 ? -6.277 -9.378 4.655 1.00 96.12 165 LEU A C 1
ATOM 1261 O O . LEU A 1 165 ? -6.676 -9.351 5.814 1.00 96.12 165 LEU A O 1
ATOM 1265 N N . LEU A 1 166 ? -7.110 -9.286 3.615 1.00 95.44 166 LEU A N 1
ATOM 1266 C CA . LEU A 1 166 ? -8.553 -9.090 3.788 1.00 95.44 166 LEU A CA 1
ATOM 1267 C C . LEU A 1 166 ? -9.214 -10.237 4.553 1.00 95.44 166 LEU A C 1
ATOM 1269 O O . LEU A 1 166 ? -10.052 -9.981 5.409 1.00 95.44 166 LEU A O 1
ATOM 1273 N N . TYR A 1 167 ? -8.812 -11.485 4.291 1.00 93.38 167 TYR A N 1
ATOM 1274 C CA . TYR A 1 167 ? -9.311 -12.636 5.044 1.00 93.38 167 TYR A CA 1
ATOM 1275 C C . TYR A 1 167 ? -8.945 -12.556 6.532 1.00 93.38 167 TYR A C 1
ATOM 1277 O O . TYR A 1 167 ? -9.738 -12.954 7.373 1.00 93.38 167 TYR A O 1
ATOM 1285 N N . SER A 1 168 ? -7.768 -12.020 6.871 1.00 84.75 168 SER A N 1
ATOM 1286 C CA . SER A 1 168 ? -7.362 -11.828 8.271 1.00 84.75 168 SER A CA 1
ATOM 1287 C C . SER A 1 168 ? -8.044 -10.648 8.974 1.00 84.75 168 SER A C 1
ATOM 1289 O O . SER A 1 168 ? -7.958 -10.547 10.195 1.00 84.75 168 SER A O 1
ATOM 1291 N N . CYS A 1 169 ? -8.689 -9.756 8.214 1.00 80.44 169 CYS A N 1
ATOM 1292 C CA . CYS A 1 169 ? -9.458 -8.629 8.740 1.00 80.44 169 CYS A CA 1
ATOM 1293 C C . CYS A 1 169 ? -10.954 -8.945 8.922 1.00 80.44 169 CYS A C 1
ATOM 1295 O O . CYS A 1 169 ? -11.663 -8.104 9.473 1.00 80.44 169 CYS A O 1
ATOM 1297 N N . ALA A 1 170 ? -11.431 -10.088 8.413 1.00 62.41 170 ALA A N 1
ATOM 1298 C CA . ALA A 1 170 ? -12.822 -10.538 8.501 1.00 62.41 170 ALA A CA 1
ATOM 1299 C C . ALA A 1 170 ? -13.078 -11.344 9.782 1.00 62.41 170 ALA A C 1
ATOM 1301 O O . ALA A 1 170 ? -14.200 -11.217 10.321 1.00 62.41 170 ALA A O 1
#

Solvent-accessible surface area (backbone atoms only — not comparable to full-atom values): 9870 Å² total; per-residue (Å²): 114,75,49,53,29,32,42,37,37,48,78,90,47,67,72,42,55,54,52,43,50,52,45,31,58,78,45,71,48,72,70,50,80,40,74,31,46,60,22,83,76,52,48,74,67,59,44,59,75,75,49,61,66,70,60,34,66,75,77,44,94,64,85,78,52,49,59,55,51,13,49,53,53,29,50,51,53,52,30,51,52,28,44,72,44,90,25,67,19,29,34,41,28,41,49,82,59,80,70,57,98,57,45,41,61,51,52,57,67,61,57,55,89,69,88,90,59,50,66,46,72,74,60,60,93,66,88,78,62,64,60,75,44,78,51,76,56,86,98,41,79,47,69,44,50,72,60,86,73,73,81,74,49,29,31,39,34,28,18,67,43,26,44,54,52,54,62,76,74,107

Foldseek 3Di:
DFAAEEEEDAPPDPVLVVVVVVQCVVLVHHHDYQHFFQLVPDDPVNCVVQDDPVVCVVPHDDDDDSRRSSRVVSVLVVLVCQLPDPAQKHKYAYSPDHDDNCRSVVSVLVRDNDDPDFKAAPDAPDPPADAPDWDDGVPDIGGDHPDDGDDRRMMMGGSVSSVVVNVVSD